Protein AF-A0A382VVN8-F1 (afdb_monomer_lite)

Structure (mmCIF, N/CA/C/O backbone):
data_AF-A0A382VVN8-F1
#
_entry.id   AF-A0A382VVN8-F1
#
loop_
_atom_site.group_PDB
_atom_site.id
_atom_site.type_symbol
_atom_site.label_atom_id
_atom_site.label_alt_id
_atom_site.label_comp_id
_atom_site.label_asym_id
_atom_site.label_entity_id
_atom_site.label_seq_id
_atom_site.pdbx_PDB_ins_code
_atom_site.Cartn_x
_atom_site.Cartn_y
_atom_site.Cartn_z
_atom_site.occupancy
_atom_site.B_iso_or_equiv
_atom_site.auth_seq_id
_atom_site.auth_comp_id
_atom_site.auth_asym_id
_atom_site.auth_atom_id
_atom_site.pdbx_PDB_model_num
ATOM 1 N N . MET A 1 1 ? 45.830 4.007 -24.146 1.00 58.75 1 MET A N 1
ATOM 2 C CA . MET A 1 1 ? 44.875 3.309 -25.041 1.00 58.75 1 MET A CA 1
ATOM 3 C C . MET A 1 1 ? 44.052 2.257 -24.292 1.00 58.75 1 MET A C 1
ATOM 5 O O . MET A 1 1 ? 42.841 2.264 -24.440 1.00 58.75 1 MET A O 1
ATOM 9 N N . LEU A 1 2 ? 44.664 1.437 -23.426 1.00 60.34 2 LEU A N 1
ATOM 10 C CA . LEU A 1 2 ? 43.972 0.395 -22.644 1.00 60.34 2 LEU A CA 1
ATOM 11 C C . LEU A 1 2 ? 42.967 0.920 -21.594 1.00 60.34 2 LEU A C 1
ATOM 13 O O . LEU A 1 2 ? 41.958 0.271 -21.354 1.00 60.34 2 LEU A O 1
ATOM 17 N N . LEU A 1 3 ? 43.187 2.117 -21.036 1.00 67.94 3 LEU A N 1
ATOM 18 C CA . LEU A 1 3 ? 42.287 2.722 -20.036 1.00 67.94 3 LEU A CA 1
ATOM 19 C C . LEU A 1 3 ? 40.947 3.200 -20.629 1.00 67.94 3 LEU A C 1
ATOM 21 O O . LEU A 1 3 ? 39.897 3.002 -20.030 1.00 67.94 3 LEU A O 1
ATOM 25 N N . LYS A 1 4 ? 40.952 3.730 -21.861 1.00 67.12 4 LYS A N 1
ATOM 26 C CA . LYS A 1 4 ? 39.715 4.153 -22.546 1.00 67.12 4 LYS A CA 1
ATOM 27 C C . LYS A 1 4 ? 38.804 2.965 -22.880 1.00 67.12 4 LYS A C 1
ATOM 29 O O . LYS A 1 4 ? 37.586 3.094 -22.866 1.00 67.12 4 LYS A O 1
ATOM 34 N N . ALA A 1 5 ? 39.392 1.798 -23.148 1.00 66.06 5 ALA A N 1
ATOM 35 C CA . ALA A 1 5 ? 38.644 0.579 -23.438 1.00 66.06 5 ALA A CA 1
ATOM 36 C C . ALA A 1 5 ? 37.946 -0.002 -22.192 1.00 66.06 5 ALA A C 1
ATOM 38 O O . ALA A 1 5 ? 36.859 -0.558 -22.326 1.00 66.06 5 ALA A O 1
ATOM 39 N N . SER A 1 6 ? 38.519 0.147 -20.986 1.00 61.22 6 SER A N 1
ATOM 40 C CA . SER A 1 6 ? 37.863 -0.289 -19.742 1.00 61.22 6 SER A CA 1
ATOM 41 C C . SER A 1 6 ? 36.738 0.655 -19.315 1.00 61.22 6 SER A C 1
ATOM 43 O O . SER A 1 6 ? 35.680 0.185 -18.905 1.00 61.22 6 SER A O 1
ATOM 45 N N . GLU A 1 7 ? 36.916 1.970 -19.482 1.00 63.22 7 GLU A N 1
ATOM 46 C CA . GLU A 1 7 ? 35.866 2.967 -19.208 1.00 63.22 7 GLU A CA 1
ATOM 47 C C . GLU A 1 7 ? 34.651 2.794 -20.135 1.00 63.22 7 GLU A C 1
ATOM 49 O O . GLU A 1 7 ? 33.505 2.855 -19.696 1.00 63.22 7 GLU A O 1
ATOM 54 N N . GLN A 1 8 ? 34.883 2.483 -21.412 1.00 59.56 8 GLN A N 1
ATOM 55 C CA . GLN A 1 8 ? 33.817 2.287 -22.398 1.00 59.56 8 GLN A CA 1
ATOM 56 C C . GLN A 1 8 ? 33.101 0.929 -22.267 1.00 59.56 8 GLN A C 1
ATOM 58 O O . GLN A 1 8 ? 31.967 0.778 -22.730 1.00 59.56 8 GLN A O 1
ATOM 63 N N . LYS A 1 9 ? 33.736 -0.054 -21.612 1.00 57.12 9 LYS A N 1
ATOM 64 C CA . LYS A 1 9 ? 33.123 -1.341 -21.247 1.00 57.12 9 LYS A CA 1
ATOM 65 C C . LYS A 1 9 ? 32.217 -1.195 -20.017 1.00 57.12 9 LYS A C 1
ATOM 67 O O . LYS A 1 9 ? 31.109 -1.715 -20.040 1.00 57.12 9 LYS A O 1
ATOM 72 N N . LEU A 1 10 ? 32.630 -0.391 -19.030 1.00 60.19 10 LEU A N 1
ATOM 73 C CA .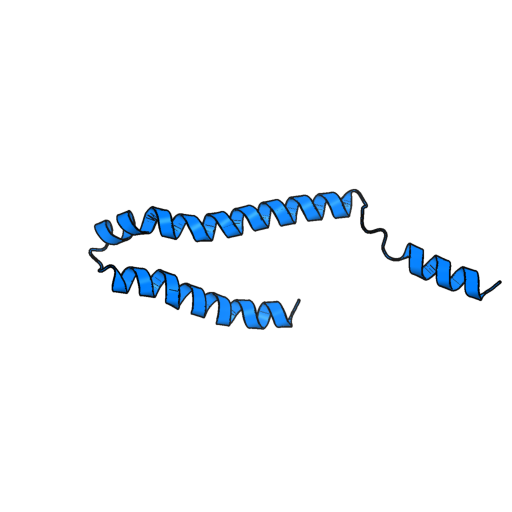 LEU A 1 10 ? 31.816 -0.020 -17.861 1.00 60.19 10 LEU A CA 1
ATOM 74 C C . LEU A 1 10 ? 30.573 0.801 -18.242 1.00 60.19 10 LEU A C 1
ATOM 76 O O . LEU A 1 10 ? 29.501 0.589 -17.684 1.00 60.19 10 LEU A O 1
ATOM 80 N N . GLN A 1 11 ? 30.675 1.696 -19.231 1.00 58.41 11 GLN A N 1
ATOM 81 C CA . GLN A 1 11 ? 29.515 2.464 -19.713 1.00 58.41 11 GLN A CA 1
ATOM 82 C C . GLN A 1 11 ? 28.539 1.653 -20.586 1.00 58.41 11 GLN A C 1
ATOM 84 O O . GLN A 1 11 ? 27.381 2.042 -20.730 1.00 58.41 11 GLN A O 1
ATOM 89 N N . ASN A 1 12 ? 28.973 0.528 -21.165 1.00 54.09 12 ASN A N 1
ATOM 90 C CA . ASN A 1 12 ? 28.125 -0.330 -22.001 1.00 54.09 12 ASN A CA 1
ATOM 91 C C . ASN A 1 12 ? 27.400 -1.445 -21.230 1.00 54.09 12 ASN A C 1
ATOM 93 O O . ASN A 1 12 ? 26.544 -2.107 -21.817 1.00 54.09 12 ASN A O 1
ATOM 97 N N . GLU A 1 13 ? 27.699 -1.654 -19.945 1.00 57.31 13 GLU A N 1
ATO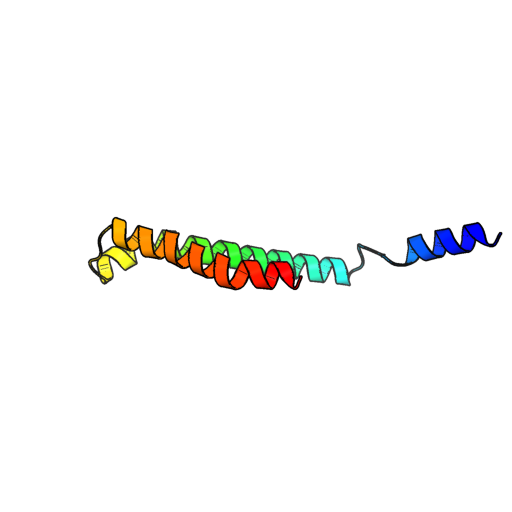M 98 C CA . GLU A 1 13 ? 27.153 -2.782 -19.175 1.00 57.31 13 GLU A CA 1
ATOM 99 C C . GLU A 1 13 ? 25.743 -2.555 -18.608 1.00 57.31 13 GLU A C 1
ATOM 101 O O . GLU A 1 13 ? 25.060 -3.518 -18.277 1.00 57.31 13 GLU A O 1
ATOM 106 N N . PHE A 1 14 ? 25.228 -1.320 -18.596 1.00 56.53 14 PHE A N 1
ATOM 107 C CA . PHE A 1 14 ? 23.855 -1.043 -18.159 1.00 56.53 14 PHE A CA 1
ATOM 108 C C . PHE A 1 14 ? 23.152 -0.070 -19.107 1.00 56.53 14 PHE A C 1
ATOM 110 O O . PHE A 1 14 ? 22.995 1.115 -18.819 1.00 56.53 14 PHE A O 1
ATOM 117 N N . LYS A 1 15 ? 22.659 -0.573 -20.248 1.00 59.22 15 LYS A N 1
ATOM 118 C CA . LYS A 1 15 ? 21.666 0.153 -21.062 1.00 59.22 15 LYS A CA 1
ATOM 119 C C . LYS A 1 15 ? 20.311 0.186 -20.342 1.00 59.22 15 LYS A C 1
ATOM 121 O O . LYS A 1 15 ? 19.355 -0.480 -20.746 1.00 59.22 15 LYS A O 1
ATOM 126 N N . VAL A 1 16 ? 20.217 0.970 -19.270 1.00 63.75 16 VAL A N 1
ATOM 127 C CA . VAL A 1 16 ? 18.938 1.316 -18.641 1.00 63.75 16 VAL A CA 1
ATOM 128 C C . VAL A 1 16 ? 18.153 2.159 -19.650 1.00 63.75 16 VAL A C 1
ATOM 130 O O . VAL A 1 16 ? 18.587 3.241 -20.032 1.00 63.75 16 VAL A 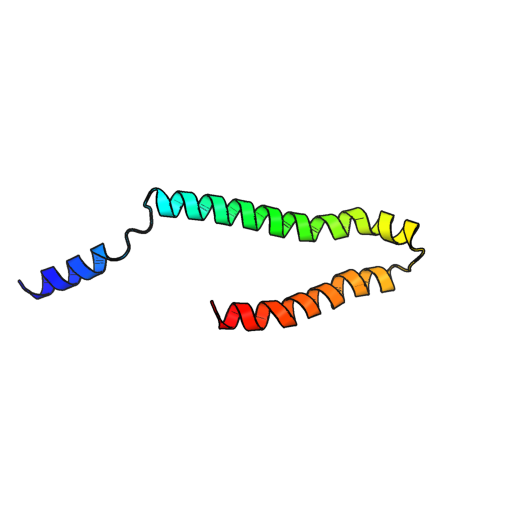O 1
ATOM 133 N N . GLY A 1 17 ? 17.032 1.629 -20.153 1.00 65.88 17 GLY A N 1
ATOM 134 C CA . GLY A 1 17 ? 16.187 2.318 -21.145 1.00 65.88 17 GLY A CA 1
ATOM 135 C C . GLY A 1 17 ? 15.826 1.529 -22.411 1.00 65.88 17 GLY A C 1
ATOM 136 O O . GLY A 1 17 ? 15.145 2.068 -23.287 1.00 65.88 17 GLY A O 1
ATOM 137 N N . GLY A 1 18 ? 16.226 0.256 -22.528 1.00 81.44 18 GLY A N 1
ATOM 138 C CA . GLY A 1 18 ? 15.773 -0.626 -23.615 1.00 81.44 18 GLY A CA 1
ATOM 139 C C . GLY A 1 18 ? 14.259 -0.914 -23.589 1.00 81.44 18 GLY A C 1
ATOM 140 O O . GLY A 1 18 ? 13.598 -0.734 -22.567 1.00 81.44 18 GLY A O 1
ATOM 141 N N . ARG A 1 19 ? 13.692 -1.414 -24.704 1.00 82.12 19 ARG A N 1
ATOM 142 C CA . ARG A 1 19 ? 12.259 -1.802 -24.800 1.00 82.12 19 ARG A CA 1
ATOM 143 C C . ARG A 1 19 ? 11.844 -2.773 -23.687 1.00 82.12 19 ARG A C 1
ATOM 145 O O . ARG A 1 19 ? 10.747 -2.646 -23.159 1.00 82.12 19 ARG A O 1
ATOM 152 N N . TYR A 1 20 ? 12.748 -3.671 -23.293 1.00 84.81 20 TYR A N 1
ATOM 153 C CA . TYR A 1 20 ? 12.558 -4.571 -22.157 1.00 84.81 20 TYR A CA 1
ATOM 154 C C . TYR A 1 20 ? 12.441 -3.821 -20.820 1.00 84.81 20 TYR A C 1
ATOM 156 O O . TYR A 1 20 ? 11.497 -4.055 -20.079 1.00 84.81 20 TYR A O 1
ATOM 164 N N . ALA A 1 21 ? 13.323 -2.855 -20.541 1.00 85.31 21 ALA A N 1
ATOM 165 C CA . ALA A 1 21 ? 13.245 -2.051 -19.319 1.00 85.31 21 ALA A CA 1
ATOM 166 C C . ALA A 1 21 ? 11.936 -1.243 -19.242 1.00 85.31 21 ALA A C 1
ATOM 168 O O . ALA A 1 21 ? 11.330 -1.162 -18.180 1.00 85.31 21 ALA A O 1
ATOM 169 N N . LYS A 1 22 ? 11.456 -0.701 -20.372 1.00 88.56 22 LYS A N 1
ATOM 170 C CA . LYS A 1 22 ? 10.150 -0.016 -20.444 1.00 88.56 22 LYS A CA 1
ATOM 171 C C . LYS A 1 22 ? 8.976 -0.970 -20.219 1.00 88.56 22 LYS A C 1
ATOM 173 O O . LYS A 1 22 ? 8.019 -0.596 -19.555 1.00 88.56 22 LYS A O 1
ATOM 178 N N . TYR A 1 23 ? 9.056 -2.192 -20.743 1.00 91.12 23 TYR A N 1
ATOM 179 C CA . TYR A 1 23 ? 8.058 -3.229 -20.482 1.00 91.12 23 TYR A CA 1
ATOM 180 C C . TYR A 1 23 ? 8.016 -3.600 -18.995 1.00 91.12 23 TYR A C 1
ATOM 182 O O . TYR A 1 23 ? 6.956 -3.532 -18.383 1.00 91.12 23 TYR A O 1
ATOM 190 N N . VAL A 1 24 ? 9.174 -3.906 -18.400 1.00 92.12 24 VAL A N 1
ATOM 191 C CA . VAL A 1 24 ? 9.287 -4.223 -16.968 1.00 92.12 24 VAL A CA 1
ATOM 192 C C . VAL A 1 24 ? 8.775 -3.063 -16.115 1.00 92.12 24 VAL A C 1
ATOM 194 O O . VAL A 1 24 ? 8.039 -3.299 -15.165 1.00 92.12 24 VAL A O 1
ATOM 197 N N . LEU A 1 25 ? 9.084 -1.815 -16.484 1.00 91.50 25 LEU A N 1
ATOM 198 C CA . LEU A 1 25 ? 8.556 -0.629 -15.811 1.00 91.50 25 LEU A CA 1
ATOM 199 C C . LEU A 1 25 ? 7.023 -0.591 -15.845 1.00 91.50 25 LEU A C 1
ATOM 201 O O . LEU A 1 25 ? 6.407 -0.408 -14.804 1.00 91.50 25 LEU A O 1
ATOM 205 N N . VAL A 1 26 ? 6.400 -0.778 -17.012 1.00 95.06 26 VAL A N 1
ATOM 206 C CA . VAL A 1 26 ? 4.931 -0.773 -17.131 1.00 95.06 26 VAL A CA 1
ATOM 207 C C . VAL A 1 26 ? 4.310 -1.891 -16.297 1.00 95.06 26 VAL A C 1
ATOM 209 O O . VAL A 1 26 ? 3.330 -1.652 -15.598 1.00 95.06 26 VAL A O 1
ATOM 212 N N . VAL A 1 27 ? 4.900 -3.087 -16.315 1.00 95.31 27 VAL A N 1
ATOM 213 C CA . VAL A 1 27 ? 4.440 -4.204 -15.481 1.00 95.31 27 VAL A CA 1
ATOM 214 C C . VAL A 1 27 ? 4.552 -3.856 -13.997 1.00 95.31 27 VAL A C 1
ATOM 216 O O . VAL A 1 27 ? 3.576 -4.015 -13.273 1.00 95.31 27 VAL A O 1
ATOM 219 N N . LEU A 1 28 ? 5.693 -3.324 -13.549 1.00 94.00 28 LEU A N 1
ATOM 220 C CA . LEU A 1 28 ? 5.885 -2.888 -12.162 1.00 94.00 28 LEU A CA 1
ATOM 221 C C . LEU A 1 28 ? 4.878 -1.807 -11.762 1.00 94.00 28 LEU A C 1
ATOM 223 O O . LEU A 1 28 ? 4.337 -1.867 -10.664 1.00 94.00 28 LEU A O 1
ATOM 227 N N . VAL A 1 29 ? 4.582 -0.857 -12.653 1.00 95.31 29 VAL A N 1
ATOM 228 C CA . VAL A 1 29 ? 3.570 0.182 -12.417 1.00 95.31 29 VAL A CA 1
ATOM 229 C C . VAL A 1 29 ? 2.183 -0.435 -12.254 1.00 95.31 29 VAL A C 1
ATOM 231 O O . VAL A 1 29 ? 1.482 -0.093 -11.308 1.00 95.31 29 VAL A O 1
ATOM 234 N N . ILE A 1 30 ? 1.788 -1.366 -13.124 1.00 96.50 30 ILE A N 1
ATOM 235 C CA . ILE A 1 30 ? 0.491 -2.050 -13.026 1.00 96.50 30 ILE A CA 1
ATOM 236 C C . ILE A 1 30 ? 0.401 -2.851 -11.723 1.00 96.50 30 ILE A C 1
ATOM 238 O O . ILE A 1 30 ? -0.576 -2.721 -10.991 1.00 96.50 30 ILE A O 1
ATOM 242 N N . VAL A 1 31 ? 1.434 -3.631 -11.395 1.00 95.19 31 VAL A N 1
ATOM 243 C CA . VAL A 1 31 ? 1.511 -4.387 -10.134 1.00 95.19 31 VAL A CA 1
ATOM 244 C C . VAL A 1 31 ? 1.409 -3.449 -8.931 1.00 95.19 31 VAL A C 1
ATOM 246 O O . VAL A 1 31 ? 0.709 -3.754 -7.970 1.00 95.19 31 VAL A O 1
ATOM 249 N N . TYR A 1 32 ? 2.057 -2.286 -8.993 1.00 91.69 32 TYR A N 1
ATOM 250 C CA . TYR A 1 32 ? 1.987 -1.284 -7.937 1.00 91.69 32 TYR A CA 1
ATOM 251 C C . TYR A 1 32 ? 0.589 -0.665 -7.806 1.00 91.69 32 TYR A C 1
ATOM 253 O O . TYR A 1 32 ? 0.104 -0.497 -6.690 1.00 91.69 32 TYR A O 1
ATOM 261 N N . ILE A 1 33 ? -0.094 -0.388 -8.923 1.00 94.38 33 ILE A N 1
ATOM 262 C CA . ILE A 1 33 ? -1.491 0.073 -8.919 1.00 94.38 33 ILE A CA 1
ATOM 263 C C . ILE A 1 33 ? -2.387 -0.960 -8.230 1.00 94.38 33 ILE A C 1
ATOM 265 O O . ILE A 1 33 ? -3.160 -0.592 -7.351 1.00 94.38 33 ILE A O 1
ATOM 269 N N . PHE A 1 34 ? -2.256 -2.246 -8.567 1.00 92.56 34 PHE A N 1
ATOM 270 C CA . PHE A 1 34 ? -3.022 -3.302 -7.898 1.00 92.56 34 PHE A CA 1
ATOM 271 C C . PHE A 1 34 ? -2.690 -3.399 -6.408 1.00 92.56 34 PHE A C 1
ATOM 273 O O . PHE A 1 34 ? -3.604 -3.455 -5.592 1.00 92.56 34 PHE A O 1
ATOM 280 N N . ASN A 1 35 ? -1.409 -3.313 -6.030 1.00 88.44 35 ASN A N 1
ATOM 281 C CA . ASN A 1 35 ? -1.019 -3.279 -4.618 1.00 88.44 35 ASN A CA 1
ATOM 282 C C . ASN A 1 35 ? -1.667 -2.109 -3.860 1.00 88.44 35 ASN A C 1
ATOM 284 O O . ASN A 1 35 ? -1.990 -2.239 -2.680 1.00 88.44 35 ASN A O 1
ATOM 288 N N . PHE A 1 36 ? -1.862 -0.974 -4.532 1.00 88.62 36 PHE A N 1
ATOM 289 C CA . PHE A 1 36 ? -2.528 0.183 -3.952 1.00 88.62 36 PHE A CA 1
ATOM 290 C C . PHE A 1 36 ? -4.044 -0.020 -3.831 1.00 88.62 36 PHE A C 1
ATOM 292 O O . PHE A 1 36 ? -4.618 0.284 -2.789 1.00 88.62 36 PHE A O 1
ATOM 299 N N . ILE A 1 37 ? -4.691 -0.575 -4.860 1.00 90.38 37 ILE A N 1
ATOM 300 C CA . ILE A 1 37 ? -6.132 -0.868 -4.847 1.00 90.38 37 ILE A CA 1
ATOM 301 C C . ILE A 1 37 ? -6.477 -1.881 -3.747 1.00 90.38 37 ILE A C 1
ATOM 303 O O . ILE A 1 37 ? -7.417 -1.643 -2.991 1.00 90.38 37 ILE A O 1
ATOM 307 N N . ASP A 1 38 ? -5.693 -2.950 -3.596 1.00 85.44 38 ASP A N 1
ATOM 308 C CA . ASP A 1 38 ? -5.886 -3.968 -2.551 1.00 85.44 38 ASP A CA 1
ATOM 309 C C . ASP A 1 38 ? -5.840 -3.379 -1.132 1.00 85.44 38 ASP A C 1
ATOM 311 O O . ASP A 1 38 ? -6.548 -3.835 -0.235 1.00 85.44 38 ASP A O 1
ATOM 315 N N . ARG A 1 39 ? -5.031 -2.337 -0.901 1.00 82.94 39 ARG A N 1
ATOM 316 C CA . ARG A 1 39 ? -5.009 -1.634 0.393 1.00 82.94 39 ARG A CA 1
ATOM 317 C C . ARG A 1 39 ? -6.261 -0.784 0.610 1.00 82.94 39 ARG A C 1
ATOM 319 O O . ARG A 1 39 ? -6.714 -0.637 1.743 1.00 82.94 39 ARG A O 1
ATOM 326 N N . GLN A 1 40 ? -6.826 -0.246 -0.465 1.00 85.12 40 GLN A N 1
ATOM 327 C CA . GLN A 1 40 ? -7.906 0.736 -0.411 1.00 85.12 40 GLN A CA 1
ATOM 328 C C . GLN A 1 40 ? -9.285 0.085 -0.384 1.00 85.12 40 GLN A C 1
ATOM 330 O O . GLN A 1 40 ? -10.193 0.623 0.248 1.00 85.12 40 GLN A O 1
ATOM 335 N N . ILE A 1 41 ? -9.437 -1.094 -0.992 1.00 84.50 41 ILE A N 1
ATOM 336 C CA . ILE A 1 41 ? -10.707 -1.825 -1.007 1.00 84.50 41 ILE A CA 1
ATOM 337 C C . ILE A 1 41 ? -11.180 -2.180 0.406 1.00 84.50 41 ILE A C 1
ATOM 339 O O . ILE A 1 41 ? -12.361 -2.042 0.702 1.00 84.50 41 ILE A O 1
ATOM 343 N N . LEU A 1 42 ? -10.263 -2.524 1.315 1.00 78.00 42 LEU A N 1
ATOM 344 C CA . LEU A 1 42 ? -10.601 -2.816 2.711 1.00 78.00 42 LEU A CA 1
ATOM 345 C C . LEU A 1 42 ? -11.137 -1.593 3.462 1.00 78.00 42 LEU A C 1
ATOM 347 O O . LEU A 1 42 ? -12.013 -1.745 4.302 1.00 78.00 42 LEU A O 1
ATOM 351 N N . SER A 1 43 ? -10.653 -0.388 3.144 1.00 80.88 43 SER A N 1
ATOM 352 C CA . SER A 1 43 ? -11.172 0.847 3.742 1.00 80.88 43 SER A CA 1
ATOM 353 C C . SER A 1 43 ? -12.554 1.212 3.205 1.00 80.88 43 SER A C 1
ATOM 355 O O . SER A 1 43 ? -13.321 1.841 3.925 1.00 80.88 43 SER A O 1
ATOM 357 N N . ILE A 1 44 ? -12.857 0.853 1.954 1.00 84.06 44 ILE A N 1
ATOM 358 C CA . ILE A 1 44 ? -14.170 1.089 1.337 1.00 84.06 44 ILE A CA 1
ATOM 359 C C . ILE A 1 44 ? -15.194 0.099 1.899 1.00 84.06 44 ILE A C 1
ATOM 361 O O . ILE A 1 44 ? -16.286 0.500 2.276 1.00 84.06 44 ILE A O 1
ATOM 365 N N . LEU A 1 45 ? -14.822 -1.179 2.008 1.00 84.50 45 LEU A N 1
ATOM 366 C CA . LEU A 1 45 ? -15.692 -2.238 2.527 1.00 84.50 45 LEU A CA 1
ATOM 367 C C . LEU A 1 45 ? -15.750 -2.274 4.063 1.00 84.50 45 LEU A C 1
ATOM 369 O O . LEU A 1 45 ? -16.451 -3.114 4.617 1.00 84.50 45 LEU A O 1
ATOM 373 N N . ALA A 1 46 ? -15.023 -1.404 4.769 1.00 80.94 46 ALA A N 1
ATOM 374 C CA . ALA A 1 46 ? -14.967 -1.415 6.229 1.00 80.94 46 ALA A CA 1
ATOM 375 C C . ALA A 1 46 ? -16.351 -1.258 6.876 1.00 80.94 46 ALA A C 1
ATOM 377 O O . ALA A 1 46 ? -16.663 -1.985 7.818 1.00 80.94 46 ALA A O 1
ATOM 378 N N . GLU A 1 47 ? -17.185 -0.348 6.364 1.00 81.56 47 GLU A N 1
ATOM 379 C CA . GLU A 1 47 ? -18.557 -0.158 6.855 1.00 81.56 47 GLU A CA 1
ATOM 380 C C . GLU A 1 47 ? -19.446 -1.372 6.563 1.00 81.56 47 GLU A C 1
ATOM 382 O O . GLU A 1 47 ? -20.169 -1.820 7.454 1.00 81.56 47 GLU A O 1
ATOM 387 N N . ASP A 1 48 ? -19.340 -1.948 5.363 1.00 83.88 48 ASP A N 1
ATOM 388 C CA . ASP A 1 48 ? -20.114 -3.130 4.974 1.00 83.88 48 ASP A CA 1
ATOM 389 C C . ASP A 1 48 ? -19.733 -4.348 5.829 1.00 83.88 48 ASP A C 1
ATOM 391 O O . ASP A 1 48 ? -20.600 -5.017 6.384 1.00 83.88 48 ASP A O 1
ATOM 395 N N . ILE A 1 49 ? -18.433 -4.598 6.020 1.00 82.88 49 ILE A N 1
ATOM 396 C CA . ILE A 1 49 ? -17.909 -5.687 6.862 1.00 82.88 49 ILE A CA 1
ATOM 397 C C . ILE A 1 49 ? -18.350 -5.502 8.317 1.00 82.88 49 ILE A C 1
ATOM 399 O O . ILE A 1 49 ? -18.720 -6.468 8.985 1.00 82.88 49 ILE A O 1
ATOM 403 N N . LYS A 1 50 ? -18.326 -4.261 8.816 1.00 82.56 50 LYS A N 1
ATOM 404 C CA . LYS A 1 50 ? -18.787 -3.926 10.164 1.00 82.56 50 LYS A CA 1
ATOM 405 C C . LYS A 1 50 ? -20.272 -4.247 10.339 1.00 82.56 50 LYS A C 1
ATOM 407 O O . LYS A 1 50 ? -20.648 -4.826 11.357 1.00 82.56 50 LYS A O 1
ATOM 412 N N . ALA A 1 51 ? -21.098 -3.884 9.358 1.00 83.69 51 ALA A N 1
ATOM 413 C CA . ALA A 1 51 ? -22.533 -4.143 9.376 1.00 83.69 51 ALA A CA 1
ATOM 414 C C . ALA A 1 51 ? -22.856 -5.643 9.274 1.00 83.69 51 ALA A C 1
ATOM 416 O O . ALA A 1 51 ? -23.741 -6.117 9.983 1.00 83.69 51 ALA A O 1
ATOM 417 N N . ASP A 1 52 ? -22.117 -6.383 8.445 1.00 85.62 52 ASP A N 1
ATOM 418 C CA . ASP A 1 52 ? -22.360 -7.806 8.182 1.00 85.62 52 ASP A CA 1
ATOM 419 C C . ASP A 1 52 ? -21.867 -8.711 9.330 1.00 85.62 52 ASP A C 1
ATOM 421 O O . ASP A 1 52 ? -22.492 -9.720 9.657 1.00 85.62 52 ASP A O 1
ATOM 425 N N . LEU A 1 53 ? -20.773 -8.328 10.005 1.00 83.44 53 LEU A N 1
ATOM 426 C CA . LEU A 1 53 ? -20.197 -9.078 11.133 1.00 83.44 53 LEU A CA 1
ATOM 427 C C . LEU A 1 53 ? -20.621 -8.561 12.517 1.00 83.44 53 LEU A C 1
ATOM 429 O O . LEU A 1 53 ? -20.336 -9.214 13.520 1.00 83.44 53 LEU A O 1
ATOM 433 N N . GLY A 1 54 ? -21.280 -7.401 12.601 1.00 84.25 54 GLY A N 1
ATOM 434 C CA . GLY A 1 54 ? -21.738 -6.809 13.865 1.00 84.25 54 GLY A CA 1
ATOM 435 C C . GLY A 1 54 ? -20.613 -6.383 14.820 1.00 84.25 54 GLY A C 1
ATOM 436 O O . GLY A 1 54 ? -20.830 -6.290 16.027 1.00 84.25 54 GLY A O 1
ATOM 437 N N . ILE A 1 55 ? -19.411 -6.152 14.294 1.00 83.69 55 ILE A N 1
ATOM 438 C CA . ILE A 1 55 ? -18.201 -5.813 15.057 1.00 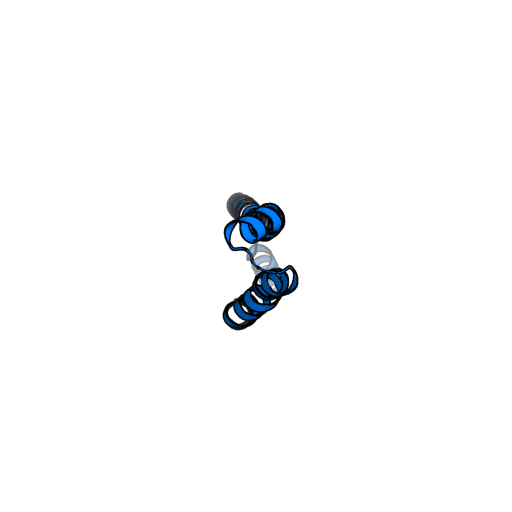83.69 55 ILE A CA 1
ATOM 439 C C . ILE A 1 55 ? -18.077 -4.302 15.303 1.00 83.69 55 ILE A C 1
ATOM 441 O O . ILE A 1 55 ? -18.645 -3.476 14.589 1.00 83.69 55 ILE A O 1
ATOM 445 N N . SER A 1 56 ? -17.344 -3.913 16.343 1.00 83.06 56 SER A N 1
ATOM 446 C CA . SER A 1 56 ? -17.127 -2.509 16.713 1.00 83.06 56 SER A CA 1
ATOM 447 C C . SER A 1 56 ? -16.016 -1.837 15.889 1.00 83.06 56 SER A C 1
ATOM 449 O O . SER A 1 56 ? -15.154 -2.502 15.312 1.00 83.06 56 SER A O 1
ATOM 451 N N . ASP A 1 57 ? -15.980 -0.496 15.874 1.00 79.62 57 ASP A N 1
ATOM 452 C CA . ASP A 1 57 ? -14.941 0.284 15.166 1.00 79.62 57 ASP A CA 1
ATOM 453 C C . ASP A 1 57 ? -13.517 -0.047 15.636 1.00 79.62 57 ASP A C 1
ATOM 455 O O . ASP A 1 57 ? -12.565 0.009 14.857 1.00 79.62 57 ASP A O 1
ATOM 459 N N . ALA A 1 58 ? -13.368 -0.426 16.909 1.00 81.81 58 ALA A N 1
ATOM 460 C CA . ALA A 1 58 ? -12.088 -0.820 17.482 1.00 81.81 58 ALA A CA 1
ATOM 461 C C . ALA A 1 58 ? -11.599 -2.173 16.939 1.00 81.81 58 ALA A C 1
ATOM 463 O O . ALA A 1 58 ? -10.409 -2.334 16.676 1.00 81.81 58 ALA A O 1
ATOM 464 N N . GLU A 1 59 ? -12.501 -3.135 16.739 1.00 81.88 59 GLU A N 1
ATOM 465 C CA . GLU A 1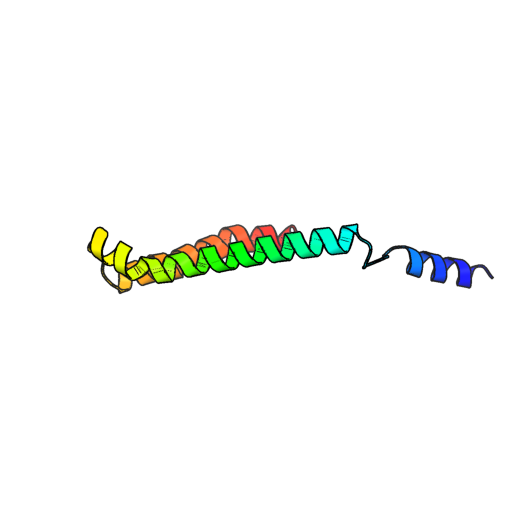 59 ? -12.172 -4.470 16.220 1.00 81.88 59 GLU A CA 1
ATOM 466 C C . GLU A 1 59 ? -11.834 -4.423 14.729 1.00 81.88 59 GLU A C 1
ATOM 468 O O . GLU A 1 59 ? -10.845 -5.010 14.291 1.00 81.88 59 GLU A O 1
ATOM 473 N N . ILE A 1 60 ? -12.603 -3.638 13.975 1.00 83.12 60 ILE A N 1
ATOM 474 C CA . ILE A 1 60 ? -12.323 -3.257 12.587 1.00 83.12 60 ILE A CA 1
ATOM 475 C C . ILE A 1 60 ? -10.938 -2.598 12.485 1.00 83.12 60 ILE A C 1
ATOM 477 O O . ILE A 1 60 ? -10.087 -3.041 11.713 1.00 83.12 60 ILE A O 1
ATOM 481 N N . GLY A 1 61 ? -10.662 -1.588 13.316 1.00 80.56 61 GLY A N 1
ATOM 482 C CA . GLY A 1 61 ? -9.367 -0.907 13.349 1.00 80.56 61 GLY A CA 1
ATOM 483 C C . GLY A 1 61 ? -8.200 -1.826 13.728 1.00 80.56 61 GLY A C 1
ATOM 484 O O . GLY A 1 61 ? -7.109 -1.686 13.177 1.00 80.56 61 GLY A O 1
ATOM 485 N N . PHE A 1 62 ? -8.415 -2.800 14.616 1.00 83.38 62 PHE A N 1
ATOM 486 C CA . PHE A 1 62 ? -7.412 -3.807 14.968 1.00 83.38 62 PHE A CA 1
ATOM 487 C C . PHE A 1 62 ? -7.128 -4.767 13.806 1.00 83.38 62 PHE A C 1
ATOM 489 O O . PHE A 1 62 ? -5.962 -5.019 13.487 1.00 83.38 62 PHE A O 1
ATOM 496 N N . LEU A 1 63 ? -8.167 -5.261 13.124 1.00 76.94 63 LEU A N 1
ATOM 497 C CA . LEU A 1 63 ? -7.996 -6.090 11.931 1.00 76.94 63 LEU A CA 1
ATOM 498 C C . LEU A 1 63 ? -7.246 -5.331 10.828 1.00 76.94 63 LEU A C 1
ATOM 500 O O . LEU A 1 63 ? -6.314 -5.873 10.239 1.00 76.94 63 LEU A O 1
ATOM 504 N N . TYR A 1 64 ? -7.593 -4.069 10.572 1.00 74.94 64 TYR A N 1
ATOM 505 C CA . TYR A 1 64 ? -6.974 -3.299 9.489 1.00 74.94 64 TYR A CA 1
ATOM 506 C C . TYR A 1 64 ? -5.606 -2.719 9.837 1.00 74.94 64 TYR A C 1
ATOM 508 O O . TYR A 1 64 ? -4.740 -2.637 8.972 1.00 74.94 64 TYR A O 1
ATOM 516 N N . GLY A 1 65 ? -5.381 -2.310 11.081 1.00 77.81 65 GLY A N 1
ATOM 517 C CA . GLY A 1 65 ? -4.107 -1.743 11.510 1.00 77.81 65 GLY A CA 1
ATOM 518 C C . GLY A 1 65 ? -3.106 -2.829 11.883 1.00 77.81 65 GLY A C 1
ATOM 519 O O . GLY A 1 65 ? -2.011 -2.912 11.325 1.00 77.81 65 GLY A O 1
ATOM 520 N N . THR A 1 66 ? -3.481 -3.687 12.829 1.00 82.69 66 THR A N 1
ATOM 521 C CA . THR A 1 66 ? -2.561 -4.648 13.438 1.00 82.69 66 THR A CA 1
ATOM 522 C C . THR A 1 66 ? -2.307 -5.847 12.535 1.00 82.69 66 THR A C 1
ATOM 524 O O . THR A 1 66 ? -1.145 -6.215 12.367 1.00 82.69 66 THR A O 1
ATOM 527 N N . ALA A 1 67 ? -3.329 -6.434 11.898 1.00 82.12 67 ALA A N 1
ATOM 528 C CA . ALA A 1 67 ? -3.095 -7.591 11.026 1.00 82.12 67 ALA A CA 1
ATOM 529 C C . ALA A 1 67 ? -2.233 -7.215 9.811 1.00 82.12 67 ALA A C 1
ATOM 531 O O . ALA A 1 67 ? -1.309 -7.947 9.460 1.00 82.12 67 ALA A O 1
ATOM 532 N N . PHE A 1 68 ? -2.458 -6.036 9.226 1.00 78.06 68 PHE A N 1
ATOM 533 C CA . PHE A 1 68 ? -1.643 -5.522 8.124 1.00 78.06 68 PHE A CA 1
ATOM 534 C C . PHE A 1 68 ? -0.208 -5.225 8.574 1.00 78.06 68 PHE A C 1
ATOM 536 O O . PHE A 1 68 ? 0.738 -5.635 7.905 1.00 78.06 68 PHE A O 1
ATOM 543 N N . ALA A 1 69 ? -0.020 -4.575 9.727 1.00 83.31 69 ALA A N 1
ATOM 544 C CA . ALA A 1 69 ? 1.311 -4.310 10.273 1.00 83.31 69 ALA A CA 1
ATOM 545 C C . ALA A 1 69 ? 2.091 -5.604 10.553 1.00 83.31 69 ALA A C 1
ATOM 547 O O . ALA A 1 69 ? 3.259 -5.708 10.179 1.00 83.31 69 ALA A O 1
ATOM 548 N N . VAL A 1 70 ? 1.446 -6.607 11.155 1.00 86.44 70 VAL A N 1
ATOM 549 C CA . VAL A 1 70 ? 2.062 -7.913 11.431 1.00 86.44 70 VAL A CA 1
ATOM 550 C C . VAL A 1 70 ? 2.385 -8.641 10.130 1.00 86.44 70 VAL A C 1
ATOM 552 O O . VAL A 1 70 ? 3.496 -9.143 9.981 1.00 86.44 70 VAL A O 1
ATOM 555 N N . PHE A 1 71 ? 1.474 -8.651 9.156 1.00 84.56 71 PHE A N 1
ATOM 556 C CA . PHE A 1 71 ? 1.715 -9.275 7.857 1.00 84.56 71 PHE A CA 1
ATOM 557 C C . PHE A 1 71 ? 2.909 -8.627 7.138 1.00 84.56 71 PHE A C 1
ATOM 559 O O . PHE A 1 71 ? 3.833 -9.317 6.709 1.00 84.56 71 PHE A O 1
ATOM 566 N N . TYR A 1 72 ? 2.964 -7.293 7.076 1.00 80.00 72 TYR A N 1
ATOM 567 C CA . TYR A 1 72 ? 4.096 -6.582 6.473 1.00 80.00 72 TYR A CA 1
ATOM 568 C C . TYR A 1 72 ? 5.394 -6.737 7.267 1.00 80.00 72 TYR A C 1
ATOM 570 O O . TYR A 1 72 ? 6.456 -6.796 6.659 1.00 80.00 72 TYR A O 1
ATOM 578 N N . ALA A 1 73 ? 5.350 -6.847 8.592 1.00 84.56 73 ALA A N 1
ATOM 579 C CA . ALA A 1 73 ? 6.545 -7.131 9.377 1.00 84.56 73 ALA A CA 1
ATOM 580 C C . ALA A 1 73 ? 7.065 -8.552 9.103 1.00 84.56 73 ALA A C 1
ATOM 582 O O . ALA A 1 73 ? 8.250 -8.730 8.841 1.00 84.56 73 ALA A O 1
ATOM 583 N N . VAL A 1 74 ? 6.186 -9.558 9.102 1.00 87.69 74 VAL A N 1
ATOM 584 C CA . VAL A 1 74 ? 6.566 -10.968 8.926 1.00 87.69 74 VAL A CA 1
ATOM 585 C C . VAL A 1 74 ? 7.032 -11.264 7.506 1.00 87.69 74 VAL A C 1
ATOM 587 O O . VAL A 1 74 ? 8.009 -11.984 7.340 1.00 87.69 74 VAL A O 1
ATOM 590 N N . PHE A 1 75 ? 6.373 -10.716 6.485 1.00 81.81 75 PHE A N 1
ATOM 591 C CA . PHE A 1 75 ? 6.721 -10.986 5.087 1.00 81.81 75 PHE A CA 1
ATOM 592 C C . PHE A 1 75 ? 7.627 -9.911 4.481 1.00 81.81 75 PHE A C 1
ATOM 594 O O . PHE A 1 75 ? 8.536 -10.230 3.718 1.00 81.81 75 PHE A O 1
ATOM 601 N N . GLY A 1 76 ? 7.436 -8.643 4.843 1.00 78.38 76 GLY A N 1
ATOM 602 C CA . GLY A 1 76 ? 8.214 -7.527 4.306 1.00 78.38 76 GLY A CA 1
ATOM 603 C C . GLY A 1 76 ? 9.654 -7.478 4.817 1.00 78.38 76 GLY A C 1
ATOM 604 O O . GLY A 1 76 ? 10.546 -7.200 4.019 1.00 78.38 76 GLY A O 1
ATOM 605 N N . LEU A 1 77 ? 9.921 -7.798 6.094 1.00 78.12 77 LEU A N 1
ATOM 606 C CA . LEU A 1 77 ? 11.299 -7.815 6.619 1.00 78.12 77 LEU A CA 1
ATOM 607 C C . LEU A 1 77 ? 12.171 -8.899 5.956 1.00 78.12 77 LEU A C 1
ATOM 609 O O . LEU A 1 77 ? 13.286 -8.575 5.547 1.00 78.12 77 LEU A O 1
ATOM 613 N N . PRO A 1 78 ? 11.718 -10.161 5.797 1.00 80.25 78 PRO A N 1
ATOM 614 C CA . PRO A 1 78 ? 12.490 -11.172 5.080 1.00 80.25 78 PRO A CA 1
ATOM 615 C C . PRO A 1 78 ? 12.642 -10.866 3.592 1.00 80.25 78 PRO A C 1
ATOM 617 O O . PRO A 1 78 ? 13.747 -10.975 3.074 1.00 80.25 78 PRO A O 1
ATOM 620 N N . LEU A 1 79 ? 11.574 -10.443 2.905 1.00 76.62 79 LEU A N 1
ATOM 621 C CA . LEU A 1 79 ? 11.643 -10.123 1.474 1.00 76.62 79 LEU A CA 1
ATOM 622 C C . LEU A 1 79 ? 12.563 -8.930 1.200 1.00 76.62 79 LEU A C 1
ATOM 624 O O . LEU A 1 79 ? 13.348 -8.982 0.260 1.00 76.62 79 LEU A O 1
ATOM 628 N N . GLY A 1 80 ? 12.543 -7.906 2.056 1.00 75.00 80 GLY A N 1
ATOM 629 C CA . GLY A 1 80 ? 13.480 -6.782 1.980 1.00 75.00 80 GLY A CA 1
ATOM 630 C C . GLY A 1 80 ? 14.929 -7.159 2.298 1.00 75.00 80 GLY A C 1
ATOM 631 O O . GLY A 1 80 ? 15.836 -6.419 1.942 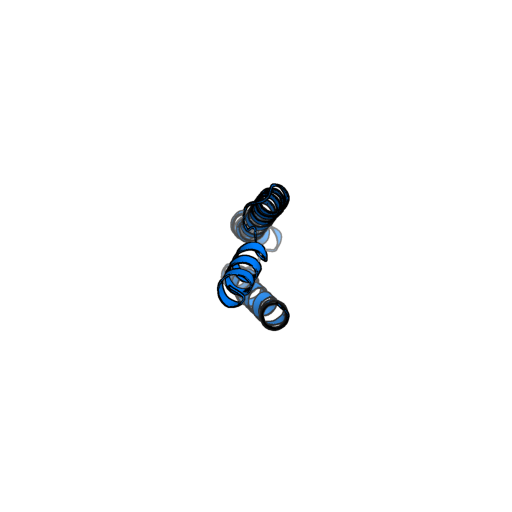1.00 75.00 80 GLY A O 1
ATOM 632 N N . ARG A 1 81 ? 15.165 -8.302 2.954 1.00 72.94 81 ARG A N 1
ATOM 633 C CA . ARG A 1 81 ? 16.512 -8.843 3.187 1.00 72.94 81 ARG A CA 1
ATOM 634 C C . ARG A 1 81 ? 17.008 -9.720 2.029 1.00 72.94 81 ARG A C 1
ATOM 636 O O . ARG A 1 81 ? 18.208 -9.963 1.943 1.00 72.94 81 ARG A O 1
ATOM 643 N N . LEU A 1 82 ? 16.098 -10.248 1.208 1.00 66.62 82 LEU A N 1
ATOM 644 C CA . LEU A 1 82 ? 16.401 -11.131 0.074 1.00 66.62 82 LEU A CA 1
ATOM 645 C C . LEU A 1 82 ? 16.481 -10.388 -1.270 1.00 66.62 82 LEU A C 1
ATOM 647 O O . LEU A 1 82 ? 17.060 -10.934 -2.209 1.00 66.62 82 LEU A O 1
ATOM 651 N N . ALA A 1 83 ? 15.879 -9.199 -1.365 1.00 58.34 83 ALA A N 1
ATOM 652 C CA . ALA A 1 83 ? 15.978 -8.284 -2.503 1.00 58.34 83 ALA A CA 1
ATOM 653 C C . ALA A 1 83 ? 17.272 -7.457 -2.455 1.00 58.34 83 ALA A C 1
ATOM 655 O O . ALA A 1 83 ? 17.821 -7.191 -3.548 1.00 58.34 83 ALA A O 1
#

Radius of gyration: 22.56 Å; chains: 1; bounding box: 67×15×42 Å

InterPro domains:
  IPR036259 MFS transporter superfamily [G3DSA:1.20.1250.20] (17-83)
  IPR036259 MFS transporter superfamily [SSF103473] (12-83)

Foldseek 3Di:
DVVVVVVVVVVPPDPCPDPVNVVVVVVVVVVVVVVVVVLVVLVVCLVVCCVVVVDDPVVSCCCNPVVVVVVCVVPVVVVVVVD

Secondary structure (DSSP, 8-state):
-HHHHHHHHHHHS--TTSHHHHHHHHHHHHHHHHHHHHHHHHHHTHHHHHHHHT--HHHHHHIIIIIHHHHIIIIIHHHHHH-

Organism: NCBI:txid408172

Sequence (83 aa):
MLLKASEQKLQNEFKVGGRYAKYVLVVLVIVYIFNFIDRQILSILAEDIKADLGISDAEIGFLYGTAFAVFYAVFGLPLGRLA

pLDDT: mean 79.15, std 11.12, range [54.09, 96.5]